Protein AF-A0A5B9DLJ1-F1 (afdb_monomer_lite)

Foldseek 3Di:
DPPDDDDDQDDDVPHDPVNSVVLVVLLVVLVVCVVVVVADDVRVVVSVVVNVVSRDDPPPPPPD

Organism: NCBI:txid1447062

Secondary structure (DSSP, 8-state):
---PPP---PPPTT--HHHHHHHHHHHHHHHHHHHTT---HHHHHHHHHHHHHHHS--------

Sequence (64 aa):
MHQWREIKCNRFDGEPIEDFHKRKQRIEEITNGFRWGRYRDGEADQMESELVHLRSPKRRRNAA

Radius of gyration: 13.69 Å; chains: 1; bounding box: 26×47×29 Å

Structure (mmCIF, N/CA/C/O backbone):
data_AF-A0A5B9DLJ1-F1
#
_entry.i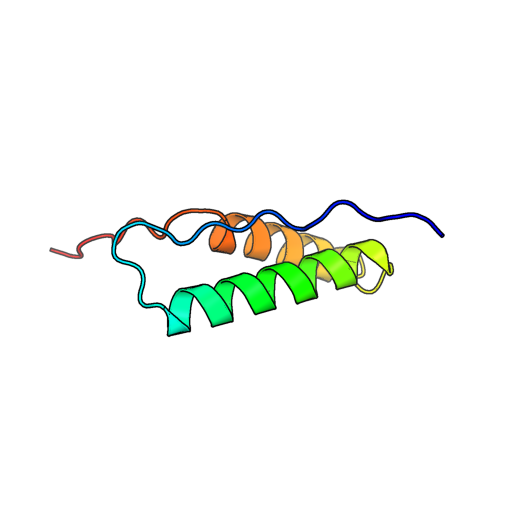d   AF-A0A5B9DLJ1-F1
#
loop_
_atom_site.group_PDB
_atom_site.id
_atom_site.type_symbol
_atom_site.label_atom_id
_atom_site.label_alt_id
_atom_site.label_comp_id
_atom_site.label_asym_id
_atom_site.label_entity_id
_atom_site.label_seq_id
_atom_site.pdbx_PDB_ins_code
_atom_site.Cartn_x
_atom_site.Cartn_y
_atom_site.Cartn_z
_atom_site.occupancy
_atom_site.B_iso_or_equiv
_atom_site.auth_seq_id
_atom_site.auth_comp_id
_atom_site.auth_asym_id
_atom_site.auth_atom_id
_atom_site.pdbx_PDB_model_num
ATOM 1 N N . MET A 1 1 ? 1.710 24.947 -7.500 1.00 44.94 1 MET A N 1
ATOM 2 C CA . MET A 1 1 ? 2.070 23.651 -6.881 1.00 44.94 1 MET A CA 1
ATOM 3 C C . MET A 1 1 ? 0.961 22.670 -7.210 1.00 44.94 1 MET A C 1
ATOM 5 O O . MET A 1 1 ? -0.183 22.980 -6.905 1.00 44.94 1 MET A O 1
ATOM 9 N N . HIS A 1 2 ? 1.249 21.558 -7.891 1.00 54.56 2 HIS A N 1
ATOM 10 C CA . HIS A 1 2 ? 0.237 20.533 -8.166 1.00 54.56 2 HIS A CA 1
ATOM 11 C C . HIS A 1 2 ? -0.291 20.005 -6.824 1.00 54.56 2 HIS A C 1
ATOM 13 O O . HIS A 1 2 ? 0.416 19.282 -6.124 1.00 54.56 2 HIS A O 1
ATOM 19 N N . GLN A 1 3 ? -1.495 20.421 -6.422 1.00 57.38 3 GLN A N 1
ATOM 20 C CA . GLN A 1 3 ? -2.172 19.864 -5.253 1.00 57.38 3 GLN A CA 1
ATOM 21 C C . GLN A 1 3 ? -2.610 18.449 -5.616 1.00 57.38 3 GLN A C 1
ATOM 23 O O . GLN A 1 3 ? -3.684 18.214 -6.171 1.00 57.38 3 GLN A O 1
ATOM 28 N N . TRP A 1 4 ? -1.722 17.495 -5.369 1.00 65.31 4 TRP A N 1
ATOM 29 C CA . TRP A 1 4 ? -2.051 16.092 -5.496 1.00 65.31 4 TRP A CA 1
ATOM 30 C C . TRP A 1 4 ? -3.202 15.768 -4.541 1.00 65.31 4 TRP A C 1
ATOM 32 O O . TRP A 1 4 ? -3.138 16.105 -3.361 1.00 65.31 4 TRP A O 1
ATOM 42 N N . ARG A 1 5 ? -4.260 15.133 -5.060 1.00 73.06 5 ARG A N 1
ATOM 43 C CA . ARG A 1 5 ? -5.477 14.822 -4.292 1.00 73.06 5 ARG A CA 1
ATOM 44 C C . ARG A 1 5 ? -5.137 14.107 -2.984 1.00 73.06 5 ARG A C 1
ATOM 46 O O . ARG A 1 5 ? -4.260 13.241 -2.958 1.00 73.06 5 ARG A O 1
ATOM 53 N N . GLU A 1 6 ? -5.860 14.443 -1.924 1.00 78.75 6 GLU A N 1
ATOM 54 C CA . GLU A 1 6 ? -5.728 13.765 -0.637 1.00 78.75 6 GLU A CA 1
ATOM 55 C C . GLU A 1 6 ? -5.981 12.257 -0.789 1.00 78.75 6 GLU A C 1
ATOM 57 O O . GLU A 1 6 ? -6.861 11.818 -1.540 1.00 78.75 6 GLU A O 1
ATOM 62 N N . ILE A 1 7 ? -5.169 11.455 -0.102 1.00 80.69 7 ILE A N 1
ATOM 63 C CA . ILE A 1 7 ? -5.259 10.000 -0.142 1.00 80.69 7 ILE A CA 1
ATOM 64 C C . ILE A 1 7 ? -6.400 9.578 0.781 1.00 80.69 7 ILE A C 1
ATOM 66 O O . ILE A 1 7 ? -6.265 9.552 2.002 1.00 80.69 7 ILE A O 1
ATOM 70 N N . LYS A 1 8 ? -7.543 9.236 0.183 1.00 79.81 8 LYS A N 1
ATOM 71 C CA . LYS A 1 8 ? -8.702 8.728 0.921 1.00 79.81 8 LYS A CA 1
ATOM 72 C C . LYS A 1 8 ? -8.427 7.299 1.392 1.00 79.81 8 LYS A C 1
ATOM 74 O O . LYS A 1 8 ? -8.385 6.378 0.579 1.00 79.81 8 LYS A O 1
ATOM 79 N N . CYS A 1 9 ? -8.257 7.120 2.699 1.00 84.50 9 CYS A N 1
ATOM 80 C CA . CYS A 1 9 ? -8.095 5.819 3.342 1.00 84.50 9 CYS A CA 1
AT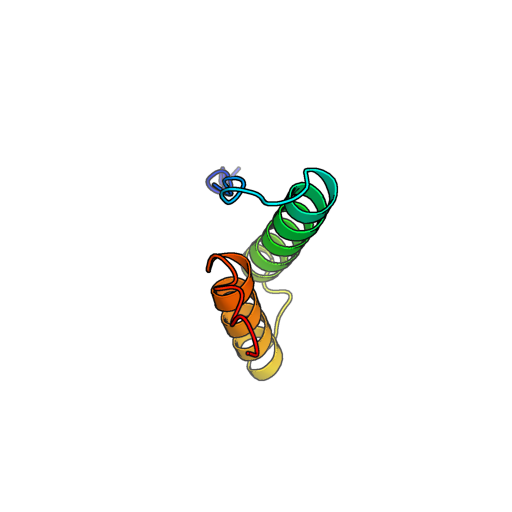OM 81 C C . CYS A 1 9 ? -8.987 5.751 4.583 1.00 84.50 9 CYS A C 1
ATOM 83 O O . CYS A 1 9 ? -8.694 6.382 5.597 1.00 84.50 9 CYS A O 1
ATOM 85 N N . ASN A 1 10 ? -10.071 4.980 4.491 1.00 87.88 10 ASN A N 1
ATOM 86 C CA . ASN A 1 10 ? -10.992 4.755 5.603 1.00 87.88 10 ASN A CA 1
ATOM 87 C C . ASN A 1 10 ? -10.543 3.548 6.430 1.00 87.88 10 ASN A C 1
ATOM 89 O O . ASN A 1 10 ? -9.958 2.601 5.894 1.00 87.88 10 ASN A O 1
ATOM 93 N N . ARG A 1 11 ? -10.839 3.580 7.730 1.00 89.00 11 ARG A N 1
ATOM 94 C CA . ARG A 1 11 ? -10.688 2.433 8.631 1.00 89.00 11 ARG A CA 1
ATOM 95 C C . ARG A 1 11 ? -11.684 1.344 8.241 1.00 89.00 11 ARG A C 1
ATOM 97 O O . ARG A 1 11 ? -12.833 1.656 7.928 1.00 89.00 11 ARG A O 1
ATOM 104 N N . PHE A 1 12 ? -11.244 0.090 8.230 1.00 89.38 12 PHE A N 1
ATOM 105 C CA . PHE A 1 12 ? -12.151 -1.033 7.995 1.00 89.38 12 PHE A CA 1
ATOM 106 C C . PHE A 1 12 ? -12.965 -1.356 9.250 1.00 89.38 12 PHE A C 1
ATOM 108 O O . PHE A 1 12 ? -12.560 -1.043 10.371 1.00 89.38 12 PHE A O 1
ATOM 115 N N . ASP A 1 13 ? -14.109 -2.010 9.059 1.00 87.62 13 ASP A N 1
ATOM 116 C CA . ASP A 1 13 ? -14.932 -2.471 10.173 1.00 87.62 13 ASP A CA 1
ATOM 117 C C . ASP A 1 13 ? -14.152 -3.474 11.043 1.00 87.62 13 ASP A C 1
ATOM 119 O O . ASP A 1 13 ? -13.507 -4.391 10.529 1.00 87.62 13 ASP A O 1
ATOM 123 N N . GLY A 1 14 ? -14.135 -3.249 12.359 1.00 85.56 14 GLY A N 1
ATOM 124 C CA . GLY A 1 14 ? -13.398 -4.084 13.317 1.00 85.56 14 GLY A CA 1
ATOM 125 C C . GLY A 1 14 ? -11.862 -3.997 13.261 1.00 85.56 14 GLY A C 1
ATOM 126 O O . GLY A 1 14 ? -11.191 -4.708 14.008 1.00 85.56 14 GLY A O 1
ATOM 127 N N . GLU A 1 15 ? -11.274 -3.141 12.419 1.00 86.50 15 GLU A N 1
ATOM 128 C CA . GLU A 1 15 ? -9.817 -2.963 12.337 1.00 86.50 15 GLU A CA 1
ATOM 129 C C . GLU A 1 15 ? -9.287 -2.223 13.575 1.00 86.50 15 GLU A C 1
ATOM 131 O O . GLU A 1 15 ? -9.839 -1.177 13.909 1.00 86.50 15 GLU A O 1
ATOM 136 N N . PRO A 1 16 ? -8.229 -2.681 14.265 1.00 91.81 16 PRO A N 1
ATOM 137 C CA . PRO A 1 16 ? -7.595 -1.912 15.337 1.00 91.81 16 PRO A CA 1
ATOM 138 C C . PRO A 1 16 ? -7.096 -0.543 14.855 1.00 91.81 16 PRO A C 1
ATOM 140 O O . PRO A 1 16 ? -6.639 -0.400 13.723 1.00 91.81 16 PRO A O 1
ATOM 143 N N . ILE A 1 17 ? -7.148 0.482 15.713 1.00 89.31 17 ILE A N 1
ATOM 144 C CA . ILE A 1 17 ? -6.736 1.842 15.321 1.00 89.31 17 ILE A CA 1
ATOM 145 C C . ILE A 1 17 ? -5.258 1.906 14.902 1.00 89.31 17 ILE A C 1
ATOM 147 O O . ILE A 1 17 ? -4.915 2.595 13.946 1.00 89.31 17 ILE A O 1
ATOM 151 N N . GLU A 1 18 ? -4.393 1.137 15.563 1.00 91.56 18 GLU A N 1
ATOM 152 C CA . GLU A 1 18 ? -2.973 1.041 15.219 1.00 91.56 18 GLU A CA 1
ATOM 153 C C . GLU A 1 18 ? -2.754 0.411 13.839 1.00 91.56 18 GLU A C 1
ATOM 155 O O . GLU A 1 18 ? -1.948 0.912 13.056 1.00 91.56 18 GLU A O 1
ATOM 160 N N . ASP A 1 19 ? -3.504 -0.644 13.509 1.00 88.75 19 ASP A N 1
ATOM 161 C CA . ASP A 1 19 ? -3.436 -1.301 12.199 1.00 88.75 19 ASP A CA 1
ATOM 162 C C . ASP A 1 19 ? -3.943 -0.376 11.090 1.00 88.75 19 ASP A C 1
ATOM 164 O O . AS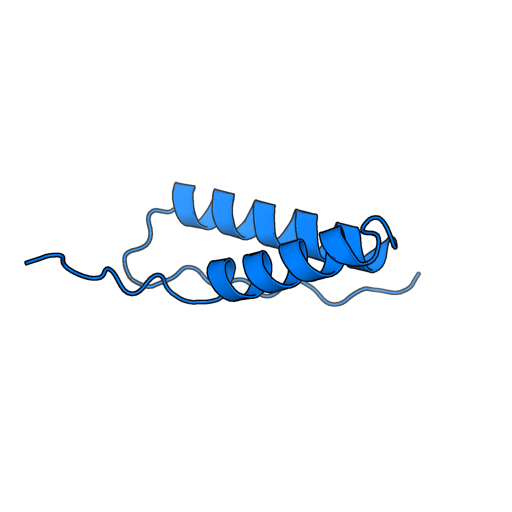P A 1 19 ? -3.317 -0.281 10.033 1.00 88.75 19 ASP A O 1
ATOM 168 N N . PHE A 1 20 ? -5.011 0.383 11.359 1.00 91.06 20 PHE A N 1
ATOM 169 C CA . PHE A 1 20 ? -5.480 1.436 10.463 1.00 91.06 20 PHE A CA 1
ATOM 170 C C . PHE A 1 20 ? -4.388 2.476 10.191 1.00 91.06 20 PHE A C 1
ATOM 172 O O . PHE A 1 20 ? -4.139 2.809 9.032 1.00 91.06 20 PHE A O 1
ATOM 179 N N . HIS A 1 21 ? -3.720 2.978 11.234 1.00 92.31 21 HIS A N 1
ATOM 180 C CA . HIS A 1 21 ? -2.655 3.969 11.075 1.00 92.31 21 HIS A CA 1
ATOM 181 C C . HIS A 1 21 ? -1.466 3.415 10.289 1.00 92.31 21 HIS A C 1
ATOM 183 O O . HIS A 1 21 ? -1.007 4.080 9.362 1.00 92.31 21 HIS A O 1
ATOM 189 N N . LYS A 1 22 ? -1.019 2.188 10.587 1.00 93.00 22 LYS A N 1
ATOM 190 C CA . LYS A 1 22 ? 0.059 1.514 9.843 1.00 93.00 22 LYS A CA 1
ATOM 191 C C . LYS A 1 22 ? -0.301 1.333 8.370 1.00 93.00 22 LYS A C 1
ATOM 193 O O . LYS A 1 22 ? 0.490 1.652 7.487 1.00 93.00 22 LYS A O 1
ATOM 198 N N . ARG A 1 23 ? -1.519 0.866 8.089 1.00 93.44 23 ARG A N 1
ATOM 199 C CA . ARG A 1 23 ? -2.016 0.669 6.723 1.00 93.44 23 ARG A CA 1
ATOM 200 C C . ARG A 1 23 ? -2.132 1.986 5.968 1.00 93.44 23 ARG A C 1
ATOM 202 O O . ARG A 1 23 ? -1.697 2.068 4.823 1.00 93.44 23 ARG A O 1
ATOM 209 N N . LYS A 1 24 ? -2.687 3.017 6.611 1.00 92.69 24 LYS A N 1
ATOM 210 C CA . LYS A 1 24 ? -2.786 4.362 6.042 1.00 92.69 24 LYS A CA 1
ATOM 211 C C . LYS A 1 24 ? -1.397 4.902 5.701 1.00 92.69 24 LYS A C 1
ATOM 213 O O . LYS A 1 24 ? -1.183 5.277 4.554 1.00 92.69 24 LYS A O 1
ATOM 218 N N . GLN A 1 25 ? -0.461 4.853 6.649 1.00 93.31 25 GLN A N 1
ATOM 219 C CA . GLN A 1 25 ? 0.916 5.302 6.446 1.00 93.31 25 GLN A CA 1
ATOM 220 C C . GLN A 1 25 ? 1.557 4.597 5.248 1.00 93.31 25 GLN A C 1
ATOM 222 O O . GLN A 1 25 ? 2.086 5.260 4.360 1.00 93.31 25 GLN A O 1
ATOM 227 N N . ARG A 1 26 ? 1.420 3.270 5.154 1.00 94.69 26 ARG A N 1
ATOM 228 C CA . ARG A 1 26 ? 1.985 2.503 4.041 1.00 94.69 26 ARG A CA 1
ATOM 229 C C . ARG A 1 26 ? 1.374 2.874 2.685 1.00 94.69 26 ARG A C 1
ATOM 231 O O . ARG A 1 26 ? 2.095 3.023 1.701 1.00 94.69 26 ARG A O 1
ATOM 238 N N . ILE A 1 27 ? 0.055 3.083 2.620 1.00 93.25 27 ILE A N 1
ATOM 239 C CA . ILE A 1 27 ? -0.620 3.564 1.400 1.00 93.25 27 ILE A CA 1
ATOM 240 C C . ILE A 1 27 ? -0.094 4.952 1.004 1.00 93.25 27 ILE A C 1
ATOM 242 O O . ILE A 1 27 ? 0.090 5.218 -0.188 1.00 93.25 27 ILE A O 1
ATOM 246 N N . GLU A 1 28 ? 0.135 5.837 1.976 1.00 92.50 28 GLU A N 1
ATOM 247 C CA . GLU A 1 28 ? 0.683 7.175 1.743 1.00 92.50 28 GLU A CA 1
ATOM 248 C C . GLU A 1 28 ? 2.113 7.117 1.203 1.00 92.50 28 GLU A C 1
ATOM 250 O O . GLU A 1 28 ? 2.413 7.788 0.215 1.00 92.50 28 GLU A O 1
ATOM 255 N N . GLU A 1 29 ? 2.970 6.278 1.784 1.00 93.12 29 GLU A N 1
ATOM 256 C CA . GLU A 1 29 ? 4.336 6.052 1.307 1.00 93.12 29 GLU A CA 1
ATOM 257 C C . GLU A 1 29 ? 4.356 5.577 -0.144 1.00 93.12 29 GLU A C 1
ATOM 259 O O . GLU A 1 29 ? 5.018 6.195 -0.979 1.00 93.12 29 GLU A O 1
ATOM 264 N N . ILE A 1 30 ? 3.577 4.539 -0.462 1.00 93.44 30 ILE A N 1
ATOM 265 C CA . ILE A 1 30 ? 3.539 3.977 -1.812 1.00 93.44 30 ILE A CA 1
ATOM 266 C C . ILE A 1 30 ? 2.976 4.993 -2.810 1.00 93.44 30 ILE A C 1
ATOM 268 O O . ILE A 1 30 ? 3.555 5.245 -3.866 1.00 93.44 30 ILE A O 1
ATOM 272 N N . THR A 1 31 ? 1.869 5.654 -2.472 1.00 91.38 31 THR A N 1
ATOM 273 C CA . THR A 1 31 ? 1.271 6.655 -3.366 1.00 91.38 31 THR A CA 1
ATOM 274 C C . THR A 1 31 ? 2.235 7.817 -3.623 1.00 91.38 31 THR A C 1
ATOM 276 O O . THR A 1 31 ? 2.335 8.300 -4.751 1.00 91.38 31 THR A O 1
ATOM 279 N N . ASN A 1 32 ? 2.969 8.266 -2.602 1.00 90.94 32 ASN A N 1
ATOM 280 C CA . ASN A 1 32 ? 3.989 9.295 -2.772 1.00 90.94 32 ASN A CA 1
ATOM 281 C C . ASN A 1 32 ? 5.182 8.785 -3.591 1.00 90.94 32 ASN A C 1
ATOM 283 O O . ASN A 1 32 ? 5.678 9.523 -4.438 1.00 90.94 32 ASN A O 1
ATOM 287 N N . GLY A 1 33 ? 5.596 7.529 -3.422 1.00 91.88 33 GLY A N 1
ATOM 288 C CA . GLY A 1 33 ? 6.622 6.906 -4.258 1.00 91.88 33 GLY A CA 1
ATOM 289 C C . GLY A 1 33 ? 6.269 6.941 -5.748 1.00 91.88 33 GLY A C 1
ATOM 290 O O . GLY A 1 33 ? 7.092 7.379 -6.552 1.00 91.88 33 GLY A O 1
ATOM 291 N N . PHE A 1 34 ? 5.021 6.621 -6.108 1.00 90.81 34 PHE A N 1
ATOM 292 C CA . PHE A 1 34 ? 4.526 6.750 -7.485 1.00 90.81 34 PHE A CA 1
ATOM 293 C C . PHE A 1 34 ? 4.539 8.197 -7.987 1.00 90.81 34 PHE A C 1
ATOM 295 O O . PHE A 1 34 ? 5.031 8.470 -9.079 1.00 90.81 34 PHE A O 1
ATOM 302 N N . ARG A 1 35 ? 4.053 9.148 -7.180 1.00 89.38 35 ARG A N 1
ATOM 303 C CA . ARG A 1 35 ? 4.013 10.578 -7.549 1.00 89.38 35 ARG A CA 1
ATOM 304 C C . ARG A 1 35 ? 5.393 11.162 -7.848 1.00 89.38 35 ARG A C 1
ATOM 306 O O . ARG A 1 35 ? 5.502 12.096 -8.633 1.00 89.38 35 ARG A O 1
ATOM 313 N N . TRP A 1 36 ? 6.421 10.641 -7.188 1.00 89.56 36 TRP A N 1
ATOM 314 C CA . TRP A 1 36 ? 7.797 11.119 -7.296 1.00 89.56 36 TRP A CA 1
ATOM 315 C C . TRP A 1 36 ? 8.627 10.281 -8.280 1.00 89.56 36 TRP A C 1
ATOM 317 O O . TRP A 1 36 ? 9.821 10.533 -8.411 1.00 89.56 36 TRP A O 1
ATOM 327 N N . GLY A 1 37 ? 8.029 9.279 -8.937 1.00 89.06 37 GLY A N 1
ATOM 328 C CA . GLY A 1 37 ? 8.734 8.380 -9.854 1.00 89.06 3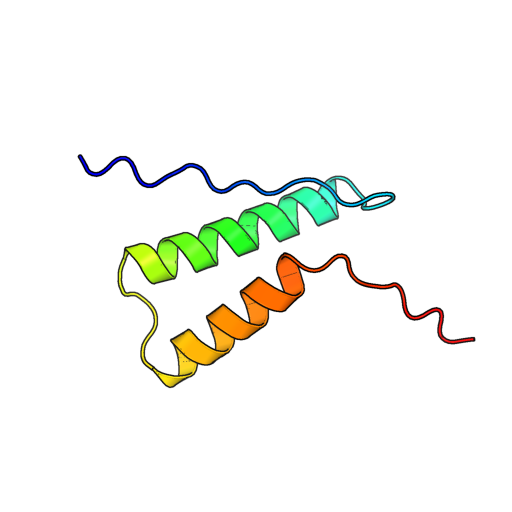7 GLY A CA 1
ATOM 329 C C . GLY A 1 37 ? 9.826 7.546 -9.174 1.00 89.06 37 GLY A C 1
ATOM 330 O O . GLY A 1 37 ? 10.864 7.292 -9.776 1.00 89.06 37 GLY A O 1
ATOM 331 N N . ARG A 1 38 ? 9.635 7.165 -7.902 1.00 89.75 38 ARG A N 1
ATOM 332 C CA . ARG A 1 38 ? 10.645 6.431 -7.115 1.00 89.75 38 ARG A CA 1
ATOM 333 C C . ARG A 1 38 ? 10.707 4.935 -7.421 1.00 89.75 38 ARG A C 1
ATOM 335 O O . ARG A 1 38 ? 11.722 4.325 -7.110 1.00 89.75 38 ARG A O 1
ATOM 342 N N . TYR A 1 39 ? 9.657 4.360 -8.001 1.00 92.12 39 TYR A N 1
ATOM 343 C CA . TYR A 1 39 ? 9.594 2.935 -8.330 1.00 92.12 39 TYR A CA 1
ATOM 344 C C . TYR A 1 39 ? 9.900 2.711 -9.808 1.00 92.12 39 TYR A C 1
ATOM 346 O O . TYR A 1 39 ? 9.345 3.398 -10.665 1.00 92.12 39 TYR A O 1
ATOM 354 N N . ARG A 1 40 ? 10.783 1.752 -10.097 1.00 89.31 40 ARG A N 1
ATOM 355 C CA . ARG A 1 40 ? 11.094 1.291 -11.460 1.00 89.31 40 ARG A CA 1
ATOM 356 C C . ARG A 1 40 ? 10.272 0.047 -11.773 1.00 89.31 40 ARG A C 1
ATOM 358 O O . ARG A 1 40 ? 10.079 -0.747 -10.865 1.00 89.31 40 ARG A O 1
ATOM 365 N N . ASP A 1 41 ? 9.843 -0.126 -13.021 1.00 85.38 41 ASP A N 1
ATOM 366 C CA . ASP A 1 41 ? 9.075 -1.259 -13.582 1.00 85.38 41 ASP A CA 1
ATOM 367 C C . ASP A 1 41 ? 8.669 -2.363 -12.581 1.00 85.38 41 ASP A C 1
ATOM 369 O O . ASP A 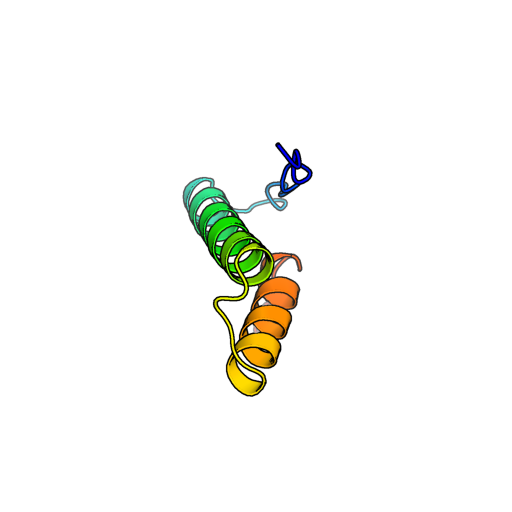1 41 ? 7.603 -2.292 -11.978 1.00 85.38 41 ASP A O 1
ATOM 373 N N . GLY A 1 42 ? 9.537 -3.348 -12.320 1.00 84.50 42 GLY A N 1
ATOM 374 C CA . GLY A 1 42 ? 9.199 -4.484 -11.451 1.00 84.50 42 GLY A CA 1
ATOM 375 C C . GLY A 1 42 ? 8.932 -4.132 -9.978 1.00 84.50 42 GLY A C 1
ATOM 376 O O . GLY A 1 42 ? 8.223 -4.862 -9.289 1.00 84.50 42 GLY A O 1
ATOM 377 N N . GLU A 1 43 ? 9.469 -3.025 -9.464 1.00 90.81 43 GLU A N 1
ATOM 378 C CA . GLU A 1 43 ? 9.079 -2.477 -8.158 1.00 90.81 43 GLU A CA 1
ATOM 379 C C . GLU A 1 43 ? 7.724 -1.770 -8.231 1.00 90.81 43 GLU A C 1
ATOM 381 O O . GLU A 1 43 ? 6.936 -1.877 -7.295 1.00 90.81 43 GLU A O 1
ATOM 386 N N . ALA A 1 44 ? 7.423 -1.081 -9.335 1.00 90.44 44 ALA A N 1
ATOM 387 C CA . ALA A 1 44 ? 6.128 -0.436 -9.533 1.00 90.44 44 ALA A CA 1
ATOM 388 C C . ALA A 1 44 ? 4.990 -1.472 -9.536 1.00 90.44 44 ALA A C 1
ATOM 390 O O . ALA A 1 44 ? 4.007 -1.278 -8.822 1.00 90.44 44 ALA A O 1
ATOM 391 N N . ASP A 1 45 ? 5.172 -2.607 -10.216 1.00 92.31 45 ASP A N 1
ATOM 392 C CA . ASP A 1 45 ? 4.198 -3.709 -10.233 1.00 92.31 45 ASP A CA 1
ATOM 393 C C . ASP A 1 45 ? 3.962 -4.297 -8.830 1.00 92.31 45 ASP A C 1
ATOM 395 O O . ASP A 1 45 ? 2.827 -4.543 -8.408 1.00 92.31 45 ASP A O 1
ATOM 399 N N . GLN A 1 46 ? 5.036 -4.482 -8.056 1.00 93.81 46 GLN A N 1
ATOM 400 C CA . GLN A 1 46 ? 4.942 -4.960 -6.673 1.00 93.81 46 GLN A CA 1
ATOM 401 C C . GLN A 1 46 ? 4.203 -3.963 -5.775 1.00 93.81 46 GLN A C 1
ATOM 403 O O . GLN A 1 46 ? 3.345 -4.359 -4.986 1.00 93.81 46 GLN A O 1
ATOM 408 N N . MET A 1 47 ? 4.510 -2.673 -5.905 1.00 94.81 47 MET A N 1
ATOM 409 C CA . MET A 1 47 ? 3.880 -1.609 -5.125 1.00 94.81 47 MET A CA 1
ATOM 410 C C . MET A 1 47 ? 2.405 -1.414 -5.494 1.00 94.81 47 MET A C 1
ATOM 412 O O . MET A 1 47 ? 1.582 -1.129 -4.621 1.00 94.81 47 MET A O 1
ATOM 416 N N . GLU A 1 48 ? 2.044 -1.605 -6.764 1.00 92.50 48 GLU A N 1
ATOM 417 C CA . GLU A 1 48 ? 0.652 -1.603 -7.211 1.00 92.50 48 GLU A CA 1
ATOM 418 C C . GLU A 1 48 ? -0.116 -2.782 -6.604 1.00 92.50 48 GLU A C 1
ATOM 420 O O . GLU A 1 48 ? -1.177 -2.587 -6.002 1.00 92.50 48 GLU A O 1
ATOM 425 N N . SER A 1 49 ? 0.454 -3.989 -6.669 1.00 92.94 49 SER A N 1
ATOM 426 C CA . SER A 1 49 ? -0.116 -5.169 -6.018 1.00 92.94 49 SER A CA 1
ATOM 427 C C . SER A 1 49 ? -0.299 -4.932 -4.517 1.00 92.94 49 SER A C 1
ATOM 429 O O . SER A 1 49 ? -1.384 -5.159 -3.975 1.00 92.94 49 SER A O 1
ATOM 431 N N . GLU A 1 50 ? 0.708 -4.395 -3.827 1.00 92.88 50 GLU A N 1
ATOM 432 C CA . GLU A 1 50 ? 0.614 -4.086 -2.399 1.00 92.88 50 GLU A CA 1
ATOM 433 C C . GLU A 1 50 ? -0.508 -3.074 -2.102 1.00 92.88 50 GLU A C 1
ATOM 435 O O . GLU A 1 50 ? -1.312 -3.292 -1.192 1.00 92.88 50 GLU A O 1
ATOM 440 N N . LEU A 1 51 ? -0.650 -2.015 -2.908 1.00 91.75 51 LEU A N 1
ATOM 441 C CA . LEU A 1 51 ? -1.753 -1.055 -2.778 1.00 91.75 51 LEU A CA 1
ATOM 442 C C . LEU A 1 51 ? -3.130 -1.711 -2.909 1.00 91.75 51 LEU A C 1
ATOM 444 O O . LEU A 1 51 ? -4.039 -1.360 -2.149 1.00 91.75 51 LEU A O 1
ATOM 448 N N . VAL A 1 52 ? -3.300 -2.653 -3.840 1.00 90.81 52 VAL A N 1
ATOM 449 C CA . VAL A 1 52 ? -4.553 -3.409 -4.001 1.00 90.81 52 VAL A CA 1
ATOM 450 C C . VAL A 1 52 ? -4.871 -4.196 -2.728 1.00 90.81 52 VAL A C 1
ATOM 452 O O . VAL A 1 52 ? -6.008 -4.162 -2.245 1.00 90.81 52 VAL A O 1
ATOM 455 N N . HIS A 1 53 ? -3.868 -4.840 -2.131 1.00 89.69 53 HIS A N 1
ATOM 456 C CA . HIS A 1 53 ? -4.031 -5.582 -0.882 1.00 89.69 53 HIS A CA 1
ATOM 457 C C . HIS A 1 53 ? -4.340 -4.663 0.309 1.00 89.69 53 HIS A C 1
ATOM 459 O O . HIS A 1 53 ? -5.222 -4.980 1.103 1.00 89.69 53 HIS A O 1
ATOM 465 N N . LEU A 1 54 ? -3.673 -3.509 0.428 1.00 89.12 54 LEU A N 1
ATOM 466 C CA . LEU A 1 54 ? -3.873 -2.554 1.530 1.00 89.12 54 LEU A CA 1
ATOM 467 C C . LEU A 1 54 ? -5.217 -1.810 1.451 1.00 89.12 54 LEU A C 1
ATOM 469 O O . LEU A 1 54 ? -5.745 -1.347 2.465 1.00 89.12 54 LEU A O 1
ATOM 473 N N . ARG A 1 55 ? -5.779 -1.654 0.252 1.00 88.75 55 ARG A N 1
ATOM 474 C CA . ARG A 1 55 ? -7.103 -1.041 0.053 1.00 88.75 55 ARG A CA 1
ATOM 475 C C . ARG A 1 55 ? -8.241 -2.044 0.140 1.00 88.75 55 ARG A C 1
ATOM 477 O O . ARG A 1 55 ? -9.382 -1.642 0.357 1.00 88.75 55 ARG A O 1
ATOM 484 N N . SER A 1 56 ? -7.935 -3.327 -0.001 1.00 85.75 56 SER A N 1
ATOM 485 C CA . SER A 1 56 ? -8.913 -4.383 0.192 1.00 85.75 56 SER A CA 1
ATOM 4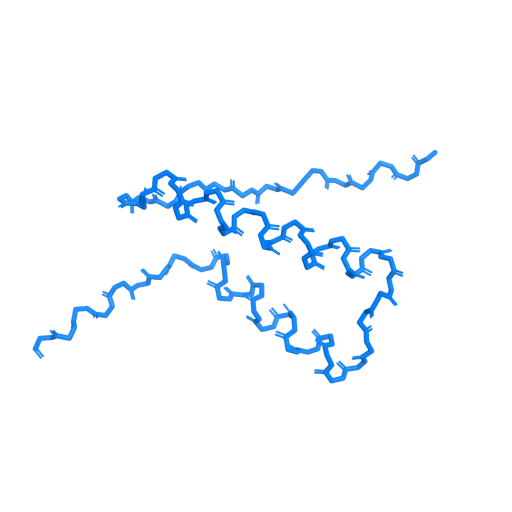86 C C . SER A 1 56 ? -9.085 -4.646 1.687 1.00 85.75 56 SER A C 1
ATOM 488 O O . SER A 1 56 ? -8.091 -4.866 2.383 1.00 85.75 56 SER A O 1
ATOM 490 N N . PRO A 1 57 ? -10.321 -4.662 2.216 1.00 73.88 57 PRO A N 1
ATOM 491 C CA . PRO A 1 57 ? -10.541 -5.180 3.553 1.00 73.88 57 PRO A CA 1
ATOM 492 C C . PRO A 1 57 ? -10.018 -6.611 3.551 1.00 73.88 57 PRO A C 1
ATOM 494 O O . PRO A 1 57 ? -10.473 -7.427 2.743 1.00 73.88 57 PRO A O 1
ATOM 497 N N . LYS A 1 58 ? -9.028 -6.912 4.406 1.00 66.94 58 LYS A N 1
ATOM 498 C CA . LYS A 1 58 ? -8.591 -8.290 4.634 1.00 66.94 58 LYS A CA 1
ATOM 499 C C . LYS A 1 58 ? -9.853 -9.059 4.995 1.00 66.94 58 LYS A C 1
ATOM 501 O O . LYS A 1 58 ? -10.329 -8.963 6.124 1.00 66.94 58 LYS A O 1
ATOM 506 N N . ARG A 1 59 ? -10.414 -9.813 4.043 1.00 56.22 59 ARG A N 1
ATOM 507 C CA . ARG A 1 59 ? -11.344 -10.883 4.376 1.00 56.22 59 ARG A CA 1
ATOM 508 C C . ARG A 1 59 ? -10.531 -11.739 5.327 1.00 56.22 59 ARG A C 1
ATOM 510 O O . ARG A 1 59 ? -9.589 -12.395 4.886 1.00 56.22 59 ARG A O 1
ATOM 517 N N . ARG A 1 60 ? -10.817 -11.660 6.631 1.00 50.00 60 ARG A N 1
ATOM 518 C CA . ARG A 1 60 ? -10.394 -12.689 7.572 1.00 50.00 60 ARG A CA 1
ATOM 519 C C . ARG A 1 60 ? -10.937 -13.967 6.960 1.00 50.00 60 ARG A C 1
ATOM 521 O O . ARG A 1 60 ? -12.127 -14.251 7.045 1.00 50.00 60 ARG A O 1
ATOM 528 N N . ARG A 1 61 ? -10.083 -14.687 6.237 1.00 46.78 61 ARG A N 1
ATOM 529 C CA . ARG A 1 61 ? -10.316 -16.084 5.944 1.00 46.78 61 ARG A CA 1
ATOM 530 C C . ARG A 1 61 ? -10.238 -16.688 7.335 1.00 46.78 61 ARG A C 1
ATOM 532 O O . ARG A 1 61 ? -9.142 -16.860 7.857 1.00 46.78 61 ARG A O 1
ATOM 539 N N . ASN A 1 62 ? -11.393 -16.829 7.987 1.00 40.66 62 ASN A N 1
ATOM 540 C CA . ASN A 1 62 ? -11.531 -17.743 9.104 1.00 40.66 62 ASN A CA 1
ATOM 541 C C . ASN A 1 62 ? -11.046 -19.074 8.533 1.00 40.66 62 ASN A C 1
ATOM 543 O O . ASN A 1 62 ? -11.740 -19.702 7.735 1.00 40.66 62 ASN A O 1
ATOM 547 N N . ALA A 1 63 ? -9.787 -19.404 8.810 1.00 36.72 63 ALA A N 1
ATOM 548 C CA . ALA A 1 63 ? -9.316 -20.764 8.713 1.00 36.72 63 ALA A CA 1
ATOM 549 C C . ALA A 1 63 ? -10.084 -21.491 9.817 1.00 36.72 63 ALA A C 1
ATOM 551 O O . ALA A 1 63 ? -9.806 -21.286 10.998 1.00 36.72 63 ALA A O 1
ATOM 552 N N . ALA A 1 64 ? -11.167 -22.147 9.399 1.00 38.12 64 ALA A N 1
ATOM 553 C CA . ALA A 1 64 ? -11.860 -23.155 10.182 1.00 38.12 64 ALA A CA 1
ATOM 554 C C . ALA A 1 64 ? -10.948 -24.371 10.369 1.00 38.12 64 ALA A C 1
ATOM 556 O O . ALA A 1 64 ? -10.121 -24.616 9.456 1.00 38.12 64 ALA A O 1
#

pLDDT: mean 82.64, std 15.72, range [36.72, 94.81]